Protein AF-A0A8T3WD59-F1 (afdb_monomer_lite)

Foldseek 3Di:
DPPQDDDQWDQDPVVRDTHGDPCNVVVVHPVLQVVQCVDPPRNVPVVLSVQVVVLVVVLVVVLVVVCVVVVPCVSVDPVVVVVLVVLLVVLQVVCCVVPVGSGSVRSNVVSVVVVVVVVVVPDD

pLDDT: mean 91.42, std 10.31, range [43.97, 98.69]

Structure (mmCIF, N/CA/C/O backbone):
data_AF-A0A8T3WD59-F1
#
_entry.id   AF-A0A8T3WD59-F1
#
loop_
_atom_site.group_PDB
_atom_site.id
_atom_site.type_symbol
_atom_site.label_atom_id
_atom_site.label_alt_id
_atom_site.label_comp_id
_atom_site.label_asym_id
_atom_site.label_entity_id
_atom_site.label_seq_id
_atom_site.pdbx_PDB_ins_code
_atom_site.Cartn_x
_atom_site.Cartn_y
_atom_site.Cartn_z
_atom_site.occupancy
_atom_site.B_iso_or_equiv
_atom_site.auth_seq_id
_atom_site.auth_comp_id
_atom_site.auth_asym_id
_atom_site.auth_atom_id
_atom_site.pdbx_PDB_model_num
ATOM 1 N N . ASP A 1 1 ? 12.690 -18.448 -25.707 1.00 43.97 1 ASP A N 1
ATOM 2 C CA . ASP A 1 1 ? 11.664 -18.368 -24.657 1.00 43.97 1 ASP A CA 1
ATOM 3 C C . ASP A 1 1 ? 11.144 -16.957 -24.532 1.00 43.97 1 ASP A C 1
ATOM 5 O O . ASP A 1 1 ? 11.924 -16.023 -24.372 1.00 43.97 1 ASP A O 1
ATOM 9 N N . GLU A 1 2 ? 9.835 -16.805 -24.699 1.00 50.25 2 GLU A N 1
ATOM 10 C CA . GLU A 1 2 ? 9.129 -15.545 -24.492 1.00 50.25 2 GLU A CA 1
ATOM 11 C C . GLU A 1 2 ? 9.084 -15.269 -22.984 1.00 50.25 2 GLU A C 1
ATOM 13 O O . GLU A 1 2 ? 8.312 -15.883 -22.254 1.00 50.25 2 GLU A O 1
ATOM 18 N N . LYS A 1 3 ? 9.919 -14.341 -22.502 1.00 53.88 3 LYS A N 1
ATOM 19 C CA . LYS A 1 3 ? 9.919 -13.844 -21.112 1.00 53.88 3 LYS A CA 1
ATOM 20 C C . LYS A 1 3 ? 8.687 -12.969 -20.790 1.00 53.88 3 LYS A C 1
ATOM 22 O O . LYS A 1 3 ? 8.786 -12.023 -20.020 1.00 53.88 3 LYS A O 1
ATOM 27 N N . GLY A 1 4 ? 7.538 -13.233 -21.416 1.00 59.38 4 GLY A N 1
ATOM 28 C CA . GLY A 1 4 ? 6.333 -12.410 -21.263 1.00 59.38 4 GLY A CA 1
ATOM 29 C C . GLY A 1 4 ? 5.693 -12.534 -19.879 1.00 59.38 4 GLY A C 1
ATOM 30 O O . GLY A 1 4 ? 5.078 -11.587 -19.398 1.00 59.38 4 GLY A O 1
ATOM 31 N N . PHE A 1 5 ? 5.880 -13.680 -19.219 1.00 68.50 5 PHE A N 1
ATOM 32 C CA . PHE A 1 5 ? 5.393 -13.935 -17.868 1.00 68.50 5 PHE A CA 1
ATOM 33 C C . PHE A 1 5 ? 6.547 -14.435 -17.001 1.00 68.50 5 PHE A C 1
ATOM 35 O O . PHE A 1 5 ? 7.119 -15.490 -17.266 1.00 68.50 5 PHE A O 1
ATOM 42 N N . VAL A 1 6 ? 6.885 -13.648 -15.983 1.00 82.69 6 VAL A N 1
ATOM 43 C CA . VAL A 1 6 ? 7.833 -14.009 -14.924 1.00 82.69 6 VAL A CA 1
ATOM 44 C C . VAL A 1 6 ? 7.062 -14.234 -13.630 1.00 82.69 6 VAL A C 1
ATOM 46 O O . VAL A 1 6 ? 6.053 -13.568 -13.375 1.00 82.69 6 VAL A O 1
ATOM 49 N N . ASP A 1 7 ? 7.535 -15.160 -12.803 1.00 88.88 7 ASP A N 1
ATOM 50 C CA . ASP A 1 7 ? 6.988 -15.337 -11.462 1.00 88.88 7 ASP A CA 1
ATOM 51 C C . ASP A 1 7 ? 7.379 -14.121 -10.622 1.00 88.88 7 ASP A C 1
ATOM 53 O O . ASP A 1 7 ? 8.561 -13.908 -10.375 1.00 88.88 7 ASP A O 1
ATOM 57 N N . LEU A 1 8 ? 6.413 -13.320 -10.170 1.00 91.62 8 LEU A N 1
ATOM 58 C CA . LEU A 1 8 ? 6.700 -12.151 -9.324 1.00 91.62 8 LEU A CA 1
ATOM 59 C C . LEU A 1 8 ? 6.907 -12.527 -7.856 1.00 91.62 8 LEU A C 1
ATOM 61 O O . LEU A 1 8 ? 7.665 -11.882 -7.139 1.00 91.62 8 LEU A O 1
ATOM 65 N N . MET A 1 9 ? 6.210 -13.567 -7.403 1.00 93.69 9 MET A N 1
ATOM 66 C CA . MET A 1 9 ? 6.336 -14.106 -6.056 1.00 93.69 9 MET A CA 1
ATOM 67 C C . MET A 1 9 ? 6.251 -15.625 -6.103 1.00 93.69 9 MET A C 1
ATOM 69 O O . MET A 1 9 ? 5.565 -16.186 -6.960 1.00 93.69 9 MET A O 1
ATOM 73 N N . LYS A 1 10 ? 6.923 -16.285 -5.163 1.00 94.25 10 LYS A N 1
ATOM 74 C CA . LYS A 1 10 ? 6.912 -17.741 -5.008 1.00 94.25 10 LYS A CA 1
ATOM 75 C C . LYS A 1 10 ? 6.566 -18.097 -3.574 1.00 94.25 10 LYS A C 1
ATOM 77 O O . LYS A 1 10 ? 7.011 -17.438 -2.642 1.00 94.25 10 LYS A O 1
ATOM 82 N N . TYR A 1 11 ? 5.754 -19.134 -3.403 1.00 95.81 11 TYR A N 1
ATOM 83 C CA . TYR A 1 11 ? 5.480 -19.671 -2.077 1.00 95.81 11 TYR A CA 1
ATOM 84 C C . TYR A 1 11 ? 6.675 -20.493 -1.595 1.00 95.81 11 TYR A C 1
ATOM 86 O O . TYR A 1 11 ? 7.148 -21.380 -2.309 1.00 95.81 11 TYR A O 1
ATOM 94 N N . ASN A 1 12 ? 7.135 -20.198 -0.386 1.00 96.00 12 ASN A N 1
ATOM 95 C CA . ASN A 1 12 ? 8.179 -20.930 0.305 1.00 96.00 12 ASN A CA 1
ATOM 96 C C . ASN A 1 12 ? 7.547 -21.776 1.421 1.00 96.00 12 ASN A C 1
ATOM 98 O O . ASN A 1 12 ? 6.971 -21.252 2.372 1.00 96.00 12 ASN A O 1
ATOM 102 N N . VAL A 1 13 ? 7.659 -23.100 1.280 1.00 96.31 13 VAL A N 1
ATOM 103 C CA . VAL A 1 13 ? 7.072 -24.089 2.200 1.00 96.31 13 VAL A CA 1
ATOM 104 C C . VAL A 1 13 ? 7.730 -24.092 3.579 1.00 96.31 13 VAL A C 1
ATOM 106 O O . VAL A 1 13 ? 7.084 -24.461 4.554 1.00 96.31 13 VAL A O 1
ATOM 109 N N . ASP A 1 14 ? 9.001 -23.696 3.665 1.00 96.44 14 ASP A N 1
ATOM 110 C CA . ASP A 1 14 ? 9.759 -23.715 4.916 1.00 96.44 14 ASP A CA 1
ATOM 111 C C . ASP A 1 14 ? 9.406 -22.506 5.785 1.00 96.44 14 ASP A C 1
ATOM 113 O O . ASP A 1 14 ? 9.376 -22.601 7.012 1.00 96.44 14 ASP A O 1
ATOM 117 N N . THR A 1 15 ? 9.135 -21.364 5.147 1.00 96.31 15 THR A N 1
ATOM 118 C CA . THR A 1 15 ? 8.787 -20.114 5.831 1.00 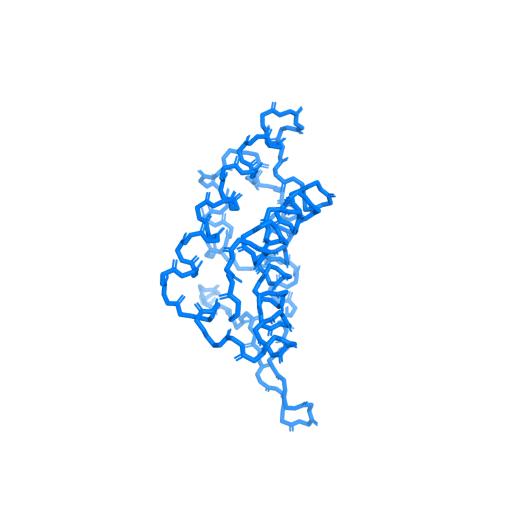96.31 15 THR A CA 1
ATOM 119 C C . THR A 1 15 ? 7.283 -19.879 5.935 1.00 96.31 15 THR A C 1
ATOM 121 O O . THR A 1 15 ? 6.869 -19.032 6.723 1.00 96.31 15 THR A O 1
ATOM 124 N N . ASP A 1 16 ? 6.476 -20.633 5.182 1.00 95.19 16 ASP A N 1
ATOM 125 C CA . ASP A 1 16 ? 5.034 -20.426 5.007 1.00 95.19 16 ASP A CA 1
ATOM 126 C C . ASP A 1 16 ? 4.704 -18.998 4.530 1.00 95.19 16 ASP A C 1
ATOM 128 O O . ASP A 1 16 ? 3.775 -18.341 5.001 1.00 95.19 16 ASP A O 1
ATOM 132 N N . MET A 1 17 ? 5.508 -18.482 3.593 1.00 94.88 17 MET A N 1
ATOM 133 C CA . MET A 1 17 ? 5.388 -17.115 3.080 1.00 94.88 17 MET A CA 1
ATOM 134 C C . MET A 1 17 ? 5.415 -17.057 1.552 1.00 94.88 17 MET A C 1
ATOM 136 O O . MET A 1 17 ? 6.026 -17.884 0.876 1.00 94.88 17 MET A O 1
ATOM 140 N N . LEU A 1 18 ? 4.763 -16.030 1.000 1.00 95.06 18 LEU A N 1
ATOM 141 C CA . LEU A 1 18 ? 5.010 -15.584 -0.370 1.00 95.06 18 LEU A CA 1
ATOM 142 C C . LEU A 1 18 ? 6.241 -14.677 -0.372 1.00 95.06 18 LEU A C 1
ATOM 144 O O . LEU A 1 18 ? 6.224 -13.605 0.231 1.00 95.06 18 LEU A O 1
ATOM 148 N N . GLU A 1 19 ? 7.292 -15.101 -1.062 1.00 94.25 19 GLU A N 1
ATOM 149 C CA . GLU A 1 19 ? 8.554 -14.375 -1.168 1.00 94.25 19 GLU A CA 1
ATOM 150 C C . GLU A 1 19 ? 8.665 -13.709 -2.549 1.00 94.25 19 GLU A C 1
ATOM 152 O O . GLU A 1 19 ? 8.314 -14.333 -3.560 1.00 94.25 19 GLU A O 1
ATOM 157 N N . PRO A 1 20 ? 9.113 -12.441 -2.625 1.00 92.81 20 PRO A N 1
ATOM 158 C CA . PRO A 1 20 ? 9.324 -11.765 -3.899 1.00 92.81 20 PRO A CA 1
ATOM 159 C C . PRO A 1 20 ? 10.448 -12.448 -4.681 1.00 92.81 20 PRO A C 1
ATOM 161 O O . PRO A 1 20 ? 11.463 -12.840 -4.109 1.00 92.81 20 PRO A O 1
ATO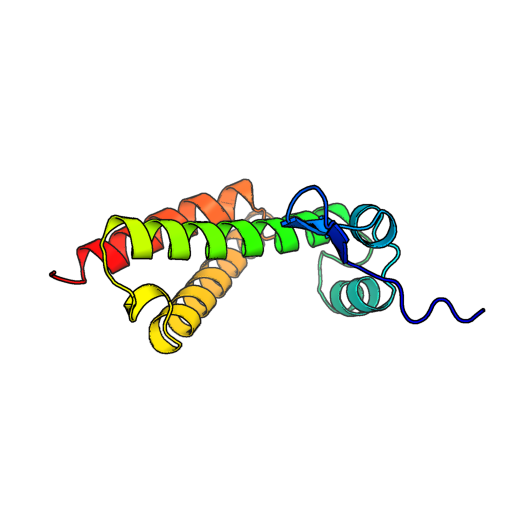M 164 N N . SER A 1 21 ? 10.276 -12.584 -5.993 1.00 92.31 21 SER A N 1
ATOM 165 C CA . SER A 1 21 ? 11.334 -13.092 -6.864 1.00 92.31 21 SER A CA 1
ATOM 166 C C . SER A 1 21 ? 12.387 -12.023 -7.159 1.00 92.31 21 SER A C 1
ATOM 168 O O . SER A 1 21 ? 12.117 -10.822 -7.074 1.00 92.31 21 SER A O 1
ATOM 170 N N . ASP A 1 22 ? 13.566 -12.462 -7.601 1.00 89.25 22 ASP A N 1
ATOM 171 C CA . ASP A 1 22 ? 14.591 -11.562 -8.137 1.00 89.25 22 ASP A CA 1
ATOM 172 C C . ASP A 1 22 ? 14.060 -10.756 -9.334 1.00 89.25 22 ASP A C 1
ATOM 174 O O . ASP A 1 22 ? 14.373 -9.574 -9.456 1.00 89.25 22 ASP A O 1
ATOM 178 N N . ASP A 1 23 ? 13.203 -11.353 -10.173 1.00 90.19 23 ASP A N 1
ATOM 179 C CA . ASP A 1 23 ? 12.576 -10.662 -11.307 1.00 90.19 23 ASP A CA 1
ATOM 180 C C . ASP A 1 23 ? 11.691 -9.493 -10.838 1.00 90.19 23 ASP A C 1
ATOM 182 O O . ASP A 1 23 ? 11.690 -8.420 -11.444 1.00 90.19 23 ASP A O 1
ATOM 186 N N . LEU A 1 24 ? 10.940 -9.669 -9.743 1.00 90.38 24 LEU A N 1
ATOM 187 C CA . LEU A 1 24 ? 10.153 -8.588 -9.155 1.00 90.38 24 LEU A CA 1
ATOM 188 C C . LEU A 1 24 ? 11.063 -7.528 -8.529 1.00 90.38 24 LEU A C 1
ATOM 190 O O . LEU A 1 24 ? 10.852 -6.349 -8.778 1.00 90.38 24 LEU A O 1
ATOM 194 N N . ILE A 1 25 ? 12.068 -7.918 -7.745 1.00 87.94 25 ILE A N 1
ATOM 195 C CA . ILE A 1 25 ? 12.948 -6.969 -7.041 1.00 87.94 25 ILE A CA 1
ATOM 196 C C . ILE A 1 25 ? 13.734 -6.102 -8.035 1.00 87.94 25 ILE A C 1
ATOM 198 O O . ILE A 1 25 ? 13.816 -4.884 -7.865 1.00 87.94 25 ILE A O 1
ATOM 202 N N . ASN A 1 26 ? 14.258 -6.713 -9.099 1.00 88.12 26 ASN A N 1
ATOM 203 C CA . ASN A 1 26 ? 15.073 -6.038 -10.111 1.00 88.12 26 ASN A CA 1
ATOM 204 C C . ASN A 1 26 ? 14.242 -5.312 -11.184 1.00 88.12 26 ASN A C 1
ATOM 206 O O . ASN A 1 26 ? 14.801 -4.602 -12.020 1.00 88.12 26 ASN A O 1
ATOM 210 N N . GLY A 1 27 ? 12.914 -5.458 -11.162 1.00 87.94 27 GLY A N 1
ATOM 211 C CA . GLY A 1 27 ? 12.022 -4.794 -12.108 1.00 87.94 27 GLY A CA 1
ATOM 212 C C . GLY A 1 27 ? 11.998 -5.424 -13.493 1.00 87.94 27 GLY A C 1
ATOM 213 O O . GLY A 1 27 ? 11.716 -4.742 -14.473 1.00 87.94 27 GLY A O 1
ATOM 214 N N . ASP A 1 28 ? 12.250 -6.722 -13.609 1.00 89.38 28 ASP A N 1
ATOM 215 C CA . ASP A 1 28 ? 12.247 -7.456 -14.878 1.00 89.38 28 ASP A CA 1
ATOM 216 C C . ASP A 1 28 ? 10.837 -7.803 -15.386 1.00 89.38 28 ASP A C 1
ATOM 218 O O . ASP A 1 28 ? 10.672 -8.343 -16.477 1.00 89.38 28 ASP A O 1
ATOM 222 N N . SER A 1 29 ? 9.795 -7.415 -14.646 1.00 89.56 29 SER A N 1
ATOM 223 C CA . SER A 1 29 ? 8.407 -7.530 -15.092 1.00 89.56 29 SER A CA 1
ATOM 224 C C . SER A 1 29 ? 8.057 -6.499 -16.169 1.00 89.56 29 SER A C 1
ATOM 226 O O . SER A 1 29 ? 7.811 -5.328 -15.869 1.00 89.56 29 SER A O 1
ATOM 228 N N . GLU A 1 30 ? 7.938 -6.958 -17.416 1.00 88.06 30 GLU A N 1
ATOM 229 C CA . GLU A 1 30 ? 7.457 -6.137 -18.538 1.00 88.06 30 GLU A CA 1
ATOM 230 C C . GLU A 1 30 ? 6.049 -5.578 -18.278 1.00 88.06 30 GLU A C 1
ATOM 232 O O . GLU A 1 30 ? 5.791 -4.412 -18.546 1.00 88.06 30 GLU A O 1
ATOM 237 N N . ILE A 1 31 ? 5.163 -6.344 -17.628 1.00 89.12 31 ILE A N 1
ATOM 238 C CA . ILE A 1 31 ? 3.808 -5.879 -17.282 1.00 89.12 31 ILE A CA 1
ATOM 239 C C . ILE A 1 31 ? 3.854 -4.681 -16.320 1.00 89.12 31 ILE A C 1
ATOM 241 O O . ILE A 1 31 ? 3.145 -3.693 -16.521 1.00 89.12 31 ILE A O 1
ATOM 245 N N . ILE A 1 32 ? 4.673 -4.743 -15.262 1.00 90.25 32 ILE A N 1
ATOM 246 C CA . ILE A 1 32 ? 4.778 -3.623 -14.313 1.00 90.25 32 ILE A CA 1
ATOM 247 C C . ILE A 1 32 ? 5.442 -2.420 -14.993 1.00 90.25 32 ILE A C 1
ATOM 249 O O . ILE A 1 32 ? 4.986 -1.290 -14.804 1.00 90.25 32 ILE A O 1
ATOM 253 N N . LYS A 1 33 ? 6.473 -2.651 -15.813 1.00 89.81 33 LYS A N 1
ATOM 254 C CA . LYS A 1 33 ? 7.125 -1.605 -16.615 1.00 89.81 33 LYS A CA 1
ATOM 255 C C . LYS A 1 33 ? 6.148 -0.921 -17.569 1.00 89.81 33 LYS A C 1
ATOM 257 O O . LYS A 1 33 ? 6.141 0.305 -17.623 1.00 89.81 33 LYS A O 1
ATOM 262 N N . ASP A 1 34 ? 5.290 -1.672 -18.251 1.00 90.19 34 ASP A N 1
ATOM 263 C CA . ASP A 1 34 ? 4.276 -1.136 -19.162 1.00 90.19 34 ASP A CA 1
ATOM 264 C C . ASP A 1 34 ? 3.264 -0.258 -18.418 1.00 90.19 34 ASP A C 1
ATOM 266 O O . ASP A 1 34 ? 2.938 0.848 -18.858 1.00 90.19 34 ASP A O 1
ATOM 270 N N . ILE A 1 35 ? 2.801 -0.694 -17.242 1.00 89.31 35 ILE A N 1
ATOM 271 C CA . ILE A 1 35 ? 1.921 0.118 -16.390 1.00 89.31 35 ILE A CA 1
ATOM 272 C C . ILE A 1 35 ? 2.643 1.400 -15.955 1.00 89.31 35 ILE A C 1
ATOM 274 O O . ILE A 1 35 ? 2.091 2.495 -16.085 1.00 89.31 35 ILE A O 1
ATOM 278 N N . ALA A 1 36 ? 3.883 1.285 -15.475 1.00 89.69 36 ALA A N 1
ATOM 279 C CA . ALA A 1 36 ? 4.685 2.420 -15.026 1.00 89.69 36 ALA A CA 1
ATOM 280 C C . ALA A 1 36 ? 4.998 3.410 -16.159 1.00 89.69 36 ALA A C 1
ATOM 282 O O . ALA A 1 36 ? 4.975 4.622 -15.940 1.00 89.69 36 ALA A O 1
ATOM 283 N N . GLY A 1 37 ? 5.230 2.916 -17.377 1.00 89.75 37 GLY A N 1
ATOM 284 C CA . GLY A 1 37 ? 5.494 3.719 -18.571 1.00 89.75 37 GLY A CA 1
ATOM 285 C C . GLY A 1 37 ? 4.334 4.641 -18.949 1.00 89.75 37 GLY A C 1
ATOM 286 O O . GLY A 1 37 ? 4.555 5.726 -19.485 1.00 89.75 37 GLY A O 1
ATOM 287 N N . ASN A 1 38 ? 3.105 4.264 -18.591 1.00 87.69 38 ASN A N 1
ATOM 288 C CA . ASN A 1 38 ? 1.910 5.085 -18.791 1.00 87.69 38 ASN A CA 1
ATOM 289 C C . ASN A 1 38 ? 1.711 6.158 -17.703 1.00 87.69 38 ASN A C 1
ATOM 291 O O . ASN A 1 38 ? 0.786 6.969 -17.793 1.00 87.69 38 ASN A O 1
ATOM 295 N N . ILE A 1 39 ? 2.563 6.194 -16.673 1.00 83.38 39 ILE A N 1
ATOM 296 C CA . ILE A 1 39 ? 2.416 7.085 -15.521 1.00 83.38 39 ILE A CA 1
ATOM 297 C C . ILE A 1 39 ? 3.530 8.133 -15.530 1.00 83.38 39 ILE A C 1
ATOM 299 O O . ILE A 1 39 ? 4.724 7.848 -15.411 1.00 83.38 39 ILE A O 1
ATOM 303 N N . LYS A 1 40 ? 3.125 9.402 -15.654 1.00 79.81 40 LYS A N 1
ATOM 304 C CA . LYS A 1 40 ? 4.045 10.544 -15.669 1.00 79.81 40 LYS A CA 1
ATOM 305 C C . LYS A 1 40 ? 4.871 10.581 -14.375 1.00 79.81 40 LYS A C 1
ATOM 307 O O . LYS A 1 40 ? 4.306 10.727 -13.296 1.00 79.81 40 LYS A O 1
ATOM 312 N N . GLY A 1 41 ? 6.195 10.506 -14.514 1.00 78.56 41 GLY A N 1
ATOM 313 C CA . GLY A 1 41 ? 7.156 10.503 -13.403 1.00 78.56 41 GLY A CA 1
ATOM 314 C C . GLY A 1 41 ? 7.687 9.117 -13.018 1.00 78.56 41 GLY A C 1
ATOM 315 O O . GLY A 1 41 ? 8.686 9.044 -12.311 1.00 78.56 41 GLY A O 1
ATOM 316 N N . TRP A 1 42 ? 7.073 8.032 -13.503 1.00 86.56 42 TRP A N 1
ATOM 317 C CA . TRP A 1 42 ? 7.499 6.654 -13.210 1.00 86.56 42 TRP A CA 1
ATOM 318 C C . TRP A 1 42 ? 8.173 5.952 -14.390 1.00 86.56 42 TRP A C 1
ATOM 320 O O . TRP A 1 42 ? 8.933 5.008 -14.185 1.00 86.56 42 TRP A O 1
ATOM 330 N N . ALA A 1 43 ? 7.959 6.433 -15.617 1.00 87.25 43 ALA A N 1
ATOM 331 C CA . ALA A 1 43 ? 8.657 5.927 -16.793 1.00 87.25 43 ALA A CA 1
ATOM 332 C C . ALA A 1 43 ? 10.186 6.002 -16.604 1.00 87.25 43 ALA A C 1
ATOM 334 O O . ALA A 1 43 ? 10.750 7.086 -16.455 1.00 87.25 43 ALA A O 1
ATOM 335 N N . GLY A 1 44 ? 10.846 4.840 -16.597 1.00 85.88 44 GLY A N 1
ATOM 336 C CA . GLY A 1 44 ? 12.294 4.722 -16.392 1.00 85.88 44 GLY A CA 1
ATOM 337 C C . GLY A 1 44 ? 12.773 4.878 -14.942 1.00 85.88 44 GLY A C 1
ATOM 338 O O . GLY A 1 44 ? 13.979 4.902 -14.722 1.00 85.88 44 GLY A O 1
ATOM 339 N N . ASN A 1 45 ? 11.869 4.970 -13.960 1.00 91.38 45 ASN A N 1
ATOM 340 C CA . ASN A 1 45 ? 12.203 5.090 -12.539 1.00 91.38 45 ASN A CA 1
ATOM 341 C C . ASN A 1 45 ? 11.631 3.902 -11.748 1.00 91.38 45 ASN A C 1
ATOM 343 O O . ASN A 1 45 ? 10.558 3.999 -11.151 1.00 91.38 45 ASN A O 1
ATOM 347 N N . TRP A 1 46 ? 12.348 2.773 -11.772 1.00 92.19 46 TRP A N 1
ATOM 348 C CA . TRP A 1 46 ? 11.929 1.552 -11.075 1.00 92.19 46 TRP A CA 1
ATOM 349 C C . TRP A 1 46 ? 11.833 1.747 -9.560 1.00 92.19 46 TRP A C 1
ATOM 351 O O . TRP A 1 46 ? 10.861 1.302 -8.957 1.00 92.19 46 TRP A O 1
ATOM 361 N N . ASP A 1 47 ? 12.767 2.486 -8.960 1.00 91.19 47 ASP A N 1
ATOM 362 C CA . ASP A 1 47 ? 12.767 2.744 -7.518 1.00 91.19 47 ASP A CA 1
ATOM 363 C C . ASP A 1 47 ? 11.470 3.425 -7.063 1.00 91.19 47 ASP A C 1
ATOM 365 O O . ASP A 1 47 ? 10.884 3.029 -6.059 1.00 91.19 47 ASP A O 1
ATOM 369 N N . ALA A 1 48 ? 10.961 4.397 -7.828 1.00 92.25 48 ALA A N 1
ATOM 370 C CA . ALA A 1 48 ? 9.689 5.054 -7.519 1.00 92.25 48 ALA A CA 1
ATOM 371 C C . ALA A 1 48 ? 8.475 4.117 -7.658 1.00 92.25 48 ALA A C 1
ATOM 373 O O . ALA A 1 48 ? 7.501 4.248 -6.912 1.00 92.25 48 ALA A O 1
ATOM 374 N N . VAL A 1 49 ? 8.517 3.176 -8.605 1.00 93.50 49 VAL A N 1
ATOM 375 C CA . VAL A 1 49 ? 7.468 2.160 -8.783 1.00 93.50 49 VAL A CA 1
ATOM 376 C C . VAL A 1 49 ? 7.489 1.175 -7.618 1.00 93.50 49 VAL A C 1
ATOM 378 O O . VAL A 1 49 ? 6.450 0.923 -7.005 1.00 93.50 49 VAL A O 1
ATOM 381 N N . TRP A 1 50 ? 8.673 0.662 -7.283 1.00 92.94 50 TRP A N 1
ATOM 382 C CA . TRP A 1 50 ? 8.882 -0.259 -6.173 1.00 92.94 50 TRP A CA 1
ATOM 383 C C . TRP A 1 50 ? 8.475 0.363 -4.836 1.00 92.94 50 TRP A C 1
ATOM 385 O O . TRP A 1 50 ? 7.723 -0.248 -4.075 1.00 92.94 50 TRP A O 1
ATOM 395 N N . ASP A 1 51 ? 8.872 1.615 -4.592 1.00 93.88 51 ASP A N 1
ATOM 396 C CA . ASP A 1 51 ? 8.469 2.386 -3.415 1.00 93.88 51 ASP A CA 1
ATOM 397 C C . ASP A 1 51 ? 6.934 2.450 -3.290 1.00 93.88 51 ASP A C 1
ATOM 399 O O . ASP A 1 51 ? 6.381 2.165 -2.226 1.00 93.88 51 ASP A O 1
ATOM 403 N N . ASN A 1 52 ? 6.214 2.691 -4.395 1.00 94.19 52 ASN A N 1
ATOM 404 C CA . ASN A 1 52 ? 4.748 2.713 -4.386 1.00 94.19 52 ASN A CA 1
ATOM 405 C C . ASN A 1 52 ? 4.108 1.334 -4.135 1.00 94.19 52 ASN A C 1
ATOM 407 O O . ASN A 1 52 ? 3.081 1.250 -3.454 1.00 94.19 52 ASN A O 1
ATOM 411 N N . ILE A 1 53 ? 4.689 0.253 -4.669 1.00 94.12 53 ILE A N 1
ATOM 412 C CA . ILE A 1 53 ? 4.230 -1.122 -4.409 1.00 94.12 53 ILE A CA 1
ATOM 413 C C . ILE A 1 53 ? 4.355 -1.430 -2.912 1.00 94.12 53 ILE A C 1
ATOM 415 O O . ILE A 1 53 ? 3.380 -1.840 -2.275 1.00 94.12 53 ILE A O 1
ATOM 419 N N . VAL A 1 54 ? 5.525 -1.157 -2.330 1.00 94.81 54 VAL A N 1
ATOM 420 C CA . VAL A 1 54 ? 5.798 -1.380 -0.904 1.00 94.81 54 VAL A CA 1
ATOM 421 C C . VAL A 1 54 ? 4.896 -0.514 -0.022 1.00 94.81 54 VAL A C 1
ATOM 423 O O . VAL A 1 54 ? 4.363 -0.998 0.977 1.00 94.81 54 VAL A O 1
ATOM 426 N N . LEU A 1 55 ? 4.660 0.747 -0.391 1.00 97.38 55 LEU A N 1
ATOM 427 C CA . LEU A 1 55 ? 3.728 1.639 0.303 1.00 97.38 55 LEU A CA 1
ATOM 428 C C . LEU A 1 55 ? 2.320 1.064 0.405 1.00 97.38 55 LEU A C 1
ATOM 430 O O . LEU A 1 55 ? 1.718 1.088 1.478 1.00 97.38 55 LEU A O 1
ATOM 434 N N . ARG A 1 56 ? 1.791 0.527 -0.697 1.00 97.19 56 ARG A N 1
ATOM 435 C CA . ARG A 1 56 ? 0.461 -0.097 -0.711 1.00 97.19 56 ARG A CA 1
ATOM 436 C C . ARG A 1 56 ? 0.421 -1.342 0.174 1.00 97.19 56 ARG A C 1
ATOM 438 O O . ARG A 1 56 ? -0.576 -1.550 0.864 1.00 97.19 56 ARG A O 1
ATOM 445 N N . GLY A 1 57 ? 1.510 -2.112 0.205 1.00 96.75 57 GLY A N 1
ATOM 446 C CA . GLY A 1 57 ? 1.700 -3.208 1.158 1.00 96.75 57 GLY A CA 1
ATOM 447 C C . GLY A 1 57 ? 1.599 -2.731 2.610 1.00 96.75 57 GLY A C 1
ATOM 448 O O . GLY A 1 57 ? 0.753 -3.222 3.354 1.00 96.75 57 GLY A O 1
ATOM 449 N N . LYS A 1 58 ? 2.370 -1.701 2.985 1.00 97.88 58 LYS A N 1
ATOM 450 C CA . LYS A 1 58 ? 2.357 -1.102 4.336 1.00 97.88 58 LYS A CA 1
ATOM 451 C C . LYS A 1 58 ? 0.983 -0.566 4.736 1.00 97.88 58 LYS A C 1
ATOM 453 O O . LYS A 1 58 ? 0.556 -0.741 5.871 1.00 97.88 58 LYS A O 1
ATOM 458 N N . ILE A 1 59 ? 0.271 0.071 3.806 1.00 98.38 59 ILE A N 1
ATOM 459 C CA . ILE A 1 59 ? -1.102 0.548 4.022 1.00 98.38 59 ILE A CA 1
ATOM 460 C C . ILE A 1 59 ? -2.025 -0.618 4.389 1.00 98.38 59 ILE A C 1
ATOM 462 O O . ILE A 1 59 ? -2.753 -0.542 5.375 1.00 98.38 59 ILE A O 1
ATOM 466 N N . LYS A 1 60 ? -1.991 -1.712 3.619 1.00 98.00 60 LYS A N 1
ATOM 467 C CA . LYS A 1 60 ? -2.817 -2.897 3.888 1.00 98.00 60 LYS A CA 1
ATOM 468 C C . LYS A 1 60 ? -2.443 -3.570 5.204 1.00 98.00 60 LYS A C 1
ATOM 470 O O . LYS A 1 60 ? -3.337 -3.915 5.972 1.00 98.00 60 LYS A O 1
ATOM 475 N N . GLU A 1 61 ? -1.151 -3.693 5.482 1.00 98.06 61 GLU A N 1
ATOM 476 C CA . GLU A 1 61 ? -0.640 -4.218 6.746 1.00 98.06 61 GLU A CA 1
ATOM 477 C C . GLU A 1 61 ? -1.165 -3.410 7.944 1.00 98.06 61 GLU A C 1
ATOM 479 O O . GLU A 1 61 ? -1.650 -3.987 8.915 1.00 98.06 61 GLU A O 1
ATOM 484 N N . GLU A 1 62 ? -1.135 -2.078 7.866 1.00 98.19 62 GLU A N 1
ATOM 485 C CA . GLU A 1 62 ? -1.601 -1.206 8.947 1.00 98.19 62 GLU A CA 1
ATOM 486 C C . GLU A 1 62 ? -3.117 -1.317 9.178 1.00 98.19 62 GLU A C 1
ATOM 488 O O . GLU A 1 62 ? -3.564 -1.335 10.324 1.00 98.19 62 GLU A O 1
ATOM 493 N N . ILE A 1 63 ? -3.917 -1.460 8.113 1.00 98.00 63 ILE A N 1
ATOM 494 C CA . ILE A 1 63 ? -5.364 -1.709 8.238 1.00 98.00 63 ILE A CA 1
ATOM 495 C C . ILE A 1 63 ? -5.614 -3.018 8.995 1.00 98.00 63 ILE A C 1
ATOM 497 O O . ILE A 1 63 ? -6.405 -3.030 9.937 1.00 98.00 63 ILE A O 1
ATOM 501 N N . VAL A 1 64 ? -4.916 -4.098 8.628 1.00 98.06 64 VAL A N 1
ATOM 502 C CA . VAL A 1 64 ? -5.043 -5.405 9.296 1.00 98.06 64 VAL A CA 1
ATOM 503 C C . VAL A 1 64 ? -4.611 -5.321 10.758 1.00 98.06 64 VAL A C 1
ATOM 505 O O . VAL A 1 64 ? -5.323 -5.802 11.639 1.00 98.06 64 VAL A O 1
ATOM 508 N N . LYS A 1 65 ? -3.485 -4.657 11.047 1.00 98.25 65 LYS A N 1
ATOM 509 C CA . LYS A 1 65 ? -3.027 -4.427 12.425 1.00 98.25 65 LYS A CA 1
ATOM 510 C C . LYS A 1 65 ? -4.082 -3.703 13.254 1.00 98.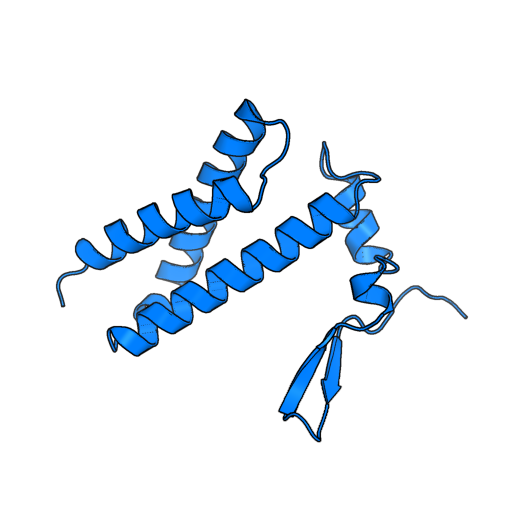25 65 LYS A C 1
ATOM 512 O O . LYS A 1 65 ? -4.333 -4.098 14.392 1.00 98.25 65 LYS A O 1
ATOM 517 N N . MET A 1 66 ? -4.700 -2.662 12.700 1.00 96.81 66 MET A N 1
ATOM 518 C CA . MET A 1 66 ? -5.721 -1.893 13.405 1.00 96.81 66 MET A CA 1
ATOM 519 C C . MET A 1 66 ? -7.024 -2.674 13.591 1.00 96.81 66 MET A C 1
ATOM 521 O O . MET A 1 66 ? -7.567 -2.635 14.692 1.00 96.81 66 MET A O 1
ATOM 525 N N . ALA A 1 67 ? -7.478 -3.427 12.586 1.00 96.88 67 ALA A N 1
ATOM 526 C CA . ALA A 1 67 ? -8.635 -4.321 12.697 1.00 96.88 67 ALA A CA 1
ATOM 527 C C . ALA A 1 67 ? -8.456 -5.317 13.848 1.00 96.88 67 ALA A C 1
ATOM 529 O O . ALA A 1 67 ? -9.256 -5.337 14.783 1.00 96.88 67 ALA A O 1
ATOM 530 N N . THR A 1 68 ? -7.333 -6.042 13.859 1.00 97.19 68 THR A N 1
ATOM 531 C CA . THR A 1 68 ? -7.003 -7.016 14.908 1.00 97.19 68 THR A CA 1
ATOM 532 C C . THR A 1 68 ? -6.883 -6.363 16.283 1.00 97.19 68 THR A C 1
ATOM 534 O O . THR A 1 68 ? -7.391 -6.885 17.271 1.00 97.19 68 THR A O 1
ATOM 537 N N . LYS A 1 69 ? -6.220 -5.203 16.369 1.00 96.31 69 LYS A N 1
ATOM 538 C CA . LYS A 1 69 ? -6.017 -4.486 17.636 1.00 96.31 69 LYS A CA 1
ATOM 539 C C . LYS A 1 69 ? -7.327 -4.004 18.260 1.00 96.31 69 LYS A C 1
ATOM 541 O O . LYS A 1 69 ? -7.416 -3.929 19.483 1.00 96.31 69 LYS A O 1
ATOM 546 N N . LEU A 1 70 ? -8.298 -3.622 17.436 1.00 95.00 70 LEU A N 1
ATOM 547 C CA . LEU A 1 70 ? -9.585 -3.085 17.881 1.00 95.00 70 LEU A CA 1
ATOM 548 C C . LEU A 1 70 ? -10.675 -4.155 17.977 1.00 95.00 70 LEU A C 1
ATOM 550 O O . LEU A 1 70 ? -11.699 -3.900 18.604 1.00 95.00 70 LEU A O 1
ATOM 554 N N . GLY A 1 71 ? -10.464 -5.324 17.366 1.00 95.69 71 GLY A N 1
ATOM 555 C CA . GLY A 1 71 ? -11.520 -6.312 17.156 1.00 95.69 71 GLY A CA 1
ATOM 556 C C . GLY A 1 71 ? -12.610 -5.812 16.202 1.00 95.69 71 GLY A C 1
ATOM 557 O O . GLY A 1 71 ? -13.771 -6.162 16.387 1.00 95.69 71 GLY A O 1
ATOM 558 N N . ASP A 1 72 ? -12.255 -4.959 15.232 1.00 94.50 72 ASP A N 1
ATOM 559 C CA . ASP A 1 72 ? -13.188 -4.361 14.266 1.00 94.50 72 ASP A CA 1
ATOM 560 C C . ASP A 1 72 ? -12.899 -4.857 12.841 1.00 94.50 72 ASP A C 1
ATOM 562 O O . ASP A 1 72 ? -12.142 -4.242 12.082 1.00 94.50 72 ASP A O 1
ATOM 566 N N . ASP A 1 73 ? -13.544 -5.962 12.466 1.00 96.12 73 ASP A N 1
ATOM 567 C CA . ASP A 1 73 ? -13.427 -6.558 11.131 1.00 96.12 73 ASP A CA 1
ATOM 568 C C . ASP A 1 73 ? -14.016 -5.662 10.030 1.00 96.12 73 ASP A C 1
ATOM 570 O O . ASP A 1 73 ? -13.652 -5.801 8.862 1.00 96.12 73 ASP A O 1
ATOM 574 N N . SER A 1 74 ? -14.845 -4.663 10.369 1.00 95.94 74 SER A N 1
ATOM 575 C CA . SER A 1 74 ? -15.399 -3.731 9.376 1.00 95.94 74 SER A CA 1
ATOM 576 C C . SER A 1 74 ? -14.327 -2.863 8.699 1.00 95.94 74 SER A C 1
ATOM 578 O O . SER A 1 74 ? -14.588 -2.248 7.663 1.00 95.94 74 SER A O 1
ATOM 580 N N . LEU A 1 75 ? -13.111 -2.805 9.260 1.00 96.62 75 LEU A N 1
ATOM 581 C CA . LEU A 1 75 ? -11.941 -2.195 8.621 1.00 96.62 75 LEU A CA 1
ATOM 582 C C . LEU A 1 75 ? -11.392 -3.040 7.459 1.00 96.62 75 LEU A C 1
ATOM 584 O O . LEU A 1 75 ? -10.719 -2.507 6.578 1.00 96.62 75 LEU A O 1
ATOM 588 N N . LEU A 1 76 ? -11.670 -4.341 7.428 1.00 97.25 76 LEU A N 1
ATOM 589 C CA . LEU A 1 76 ? -11.243 -5.247 6.357 1.00 97.25 76 LEU A CA 1
ATOM 590 C C . LEU A 1 76 ? -12.247 -5.286 5.201 1.00 97.25 76 LEU A C 1
ATOM 592 O O . LEU A 1 76 ? -11.894 -5.644 4.076 1.00 97.25 76 LEU A O 1
ATOM 596 N N . GLU A 1 77 ? -13.478 -4.858 5.466 1.00 97.38 77 GLU A N 1
ATOM 597 C CA . GLU A 1 77 ? -14.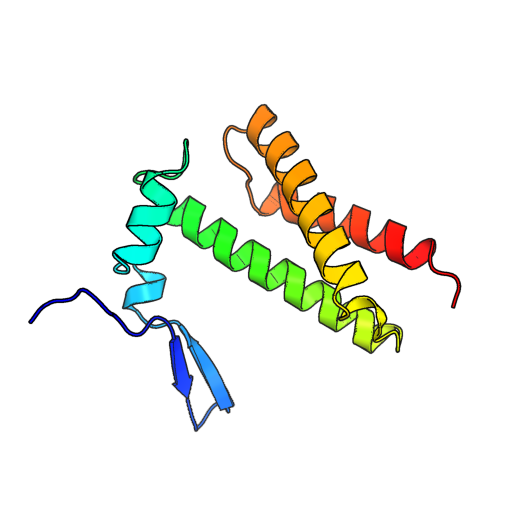576 -4.909 4.514 1.00 97.38 77 GLU A CA 1
ATOM 598 C C . GLU A 1 77 ? -14.429 -3.925 3.347 1.00 97.38 77 GLU A C 1
ATOM 600 O O . GLU A 1 77 ? -13.682 -2.934 3.378 1.00 97.38 77 GLU A O 1
ATOM 605 N N . ALA A 1 78 ? -15.184 -4.205 2.281 1.00 97.19 78 ALA A N 1
ATOM 606 C CA . ALA A 1 78 ? -15.120 -3.469 1.021 1.00 97.19 78 ALA A CA 1
ATOM 607 C C . ALA A 1 78 ? -15.337 -1.957 1.198 1.00 97.19 78 ALA A C 1
ATOM 609 O O . ALA A 1 78 ? -14.621 -1.162 0.588 1.00 97.19 78 ALA A O 1
ATOM 610 N N . GLU A 1 79 ? -16.277 -1.552 2.057 1.00 96.25 79 GLU A N 1
ATOM 611 C CA . GLU A 1 79 ? -16.581 -0.139 2.307 1.00 96.25 79 GLU A CA 1
ATOM 612 C C . GLU A 1 79 ? -15.354 0.621 2.827 1.00 96.25 79 GLU A C 1
ATOM 614 O O . GLU A 1 79 ? -14.971 1.654 2.267 1.00 96.25 79 GLU A O 1
ATOM 619 N N . PHE A 1 80 ? -14.682 0.086 3.852 1.00 96.88 80 PHE A N 1
ATOM 620 C CA . PHE A 1 80 ? -13.496 0.728 4.404 1.00 96.88 80 PHE A CA 1
ATOM 621 C C . PHE A 1 80 ? -12.308 0.649 3.446 1.00 96.88 80 PHE A C 1
ATOM 623 O O . PHE A 1 80 ? -11.568 1.623 3.294 1.00 96.88 80 PHE A O 1
ATOM 630 N N . THR A 1 81 ? -12.146 -0.472 2.741 1.00 95.31 81 THR A N 1
ATOM 631 C CA . THR A 1 81 ? -11.088 -0.623 1.737 1.00 95.31 81 THR A CA 1
ATOM 632 C C . THR A 1 81 ? -11.208 0.420 0.621 1.00 95.31 81 THR A C 1
ATOM 634 O O . THR A 1 81 ? -10.203 1.036 0.256 1.00 95.31 81 THR A O 1
ATOM 637 N N . VAL A 1 82 ? -12.416 0.668 0.104 1.00 97.69 82 VAL A N 1
ATOM 638 C CA . VAL A 1 82 ? -12.663 1.701 -0.917 1.00 97.69 82 VAL A CA 1
ATOM 639 C C . VAL A 1 82 ? -12.395 3.095 -0.353 1.00 97.69 82 VAL A C 1
ATOM 641 O O . VAL A 1 82 ? -11.715 3.900 -0.992 1.00 97.69 82 VAL A O 1
ATOM 644 N N . LEU A 1 83 ? -12.880 3.377 0.860 1.00 97.56 83 LEU A N 1
ATOM 645 C CA . LEU A 1 83 ? -12.658 4.654 1.536 1.00 97.56 83 LEU A CA 1
ATOM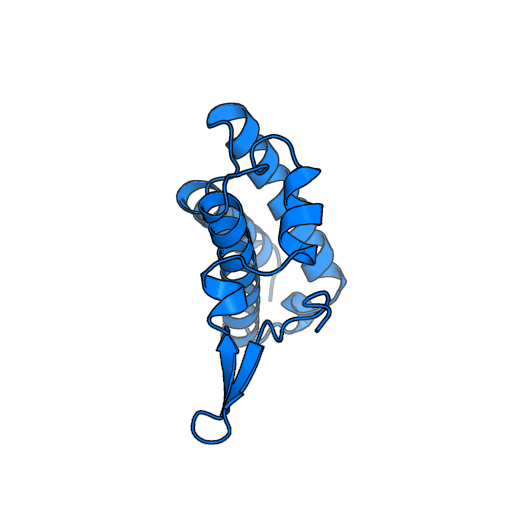 646 C C . LEU A 1 83 ? -11.160 4.944 1.730 1.00 97.56 83 LEU A C 1
ATOM 648 O O . LEU A 1 83 ? -10.687 6.027 1.381 1.00 97.56 83 LEU A O 1
ATOM 652 N N . SER A 1 84 ? -10.411 3.962 2.230 1.00 98.06 84 SER A N 1
ATOM 653 C CA . SER A 1 84 ? -8.964 4.041 2.429 1.00 98.06 84 SER A CA 1
ATOM 654 C C . SER A 1 84 ? -8.208 4.256 1.121 1.00 98.06 84 SER A C 1
ATOM 656 O O . SER A 1 84 ? -7.336 5.124 1.051 1.00 98.06 84 SER A O 1
ATOM 658 N N . ASN A 1 85 ? -8.586 3.542 0.057 1.00 98.06 85 ASN A N 1
ATOM 659 C CA . ASN A 1 85 ? -7.972 3.717 -1.256 1.00 98.06 85 ASN A CA 1
ATOM 660 C C . ASN A 1 85 ? -8.206 5.133 -1.814 1.00 98.06 85 ASN A C 1
ATOM 662 O O . ASN A 1 85 ? -7.287 5.759 -2.339 1.00 98.06 85 ASN A O 1
ATOM 666 N N . ASN A 1 86 ? -9.414 5.680 -1.648 1.00 98.31 86 ASN A N 1
ATOM 667 C CA . ASN A 1 86 ? -9.724 7.050 -2.059 1.00 98.31 86 ASN A CA 1
ATOM 668 C C . ASN A 1 86 ? -8.900 8.090 -1.285 1.00 98.31 86 ASN A C 1
ATOM 670 O O . ASN A 1 86 ? -8.438 9.068 -1.874 1.00 98.31 86 ASN A O 1
ATOM 674 N N . ALA A 1 87 ? -8.709 7.893 0.022 1.00 98.25 87 ALA A N 1
ATOM 675 C CA . ALA A 1 87 ? -7.860 8.763 0.832 1.00 98.25 87 ALA A CA 1
ATOM 676 C C . ALA A 1 87 ? -6.392 8.688 0.391 1.00 98.25 87 ALA A C 1
ATOM 678 O O . ALA A 1 87 ? -5.768 9.725 0.172 1.00 98.25 87 ALA A O 1
ATOM 679 N N . PHE A 1 88 ? -5.872 7.478 0.174 1.00 98.38 88 PHE A N 1
ATOM 680 C CA . PHE A 1 88 ? -4.526 7.254 -0.351 1.00 98.38 88 PHE A CA 1
ATOM 681 C C . PHE A 1 88 ? -4.283 7.993 -1.675 1.00 98.38 88 PHE A C 1
ATOM 683 O O . PHE A 1 88 ? -3.265 8.672 -1.808 1.00 98.38 88 PHE A O 1
ATOM 690 N N . HIS A 1 89 ? -5.212 7.916 -2.634 1.00 97.25 89 HIS A N 1
ATOM 691 C CA . HIS A 1 89 ? -5.072 8.620 -3.912 1.00 97.25 89 HIS A CA 1
ATOM 692 C C . HIS A 1 89 ? -5.050 10.142 -3.742 1.00 97.25 89 HIS A C 1
ATOM 694 O O . HIS A 1 89 ? -4.179 10.796 -4.309 1.00 97.25 89 HIS A O 1
ATOM 700 N N . LYS A 1 90 ? -5.942 10.704 -2.914 1.00 98.12 90 LYS A N 1
ATOM 701 C CA . LYS A 1 90 ? -5.969 12.151 -2.631 1.00 98.12 90 LYS A CA 1
ATOM 702 C C . LYS A 1 90 ? -4.665 12.644 -2.001 1.00 98.12 90 LYS A C 1
ATOM 704 O O . LYS A 1 90 ? -4.137 13.671 -2.418 1.00 98.12 90 LYS A O 1
ATOM 709 N N . ILE A 1 91 ? -4.144 11.908 -1.021 1.00 98.31 91 ILE A N 1
ATOM 710 C CA . ILE A 1 91 ? -2.886 12.238 -0.335 1.00 98.31 91 ILE A CA 1
ATOM 711 C C . ILE A 1 91 ? -1.707 12.106 -1.304 1.00 98.31 91 ILE A C 1
ATOM 713 O O . ILE A 1 91 ? -0.890 13.016 -1.414 1.00 98.31 91 ILE A O 1
ATOM 717 N N . SER A 1 92 ? -1.659 11.019 -2.078 1.00 95.94 92 SER A N 1
ATOM 718 C CA . SER A 1 92 ? -0.627 10.805 -3.100 1.00 95.94 92 SER A CA 1
ATOM 719 C C . SER A 1 92 ? -0.608 11.921 -4.140 1.00 95.94 92 SER A C 1
ATOM 721 O O . SER A 1 92 ? 0.466 12.363 -4.539 1.00 95.94 92 SER A O 1
ATOM 723 N N . ASP A 1 93 ? -1.777 12.401 -4.568 1.00 95.56 93 ASP A N 1
ATOM 724 C CA . ASP A 1 93 ? -1.877 13.523 -5.499 1.00 95.56 93 ASP A CA 1
ATOM 725 C C . ASP A 1 93 ? -1.360 14.830 -4.894 1.00 95.56 93 ASP A C 1
ATOM 727 O O . ASP A 1 93 ? -0.629 15.546 -5.576 1.00 95.56 93 ASP A O 1
ATOM 731 N N . SER A 1 94 ? -1.677 15.112 -3.626 1.00 96.75 94 SER A N 1
ATOM 732 C CA . SER A 1 94 ? -1.158 16.284 -2.907 1.00 96.75 94 SER A CA 1
ATOM 733 C C . SER A 1 94 ? 0.370 16.253 -2.819 1.00 96.75 94 SER A C 1
ATOM 735 O O . SER A 1 94 ? 1.043 17.187 -3.251 1.00 96.75 94 SER A O 1
ATOM 737 N N . VAL A 1 95 ? 0.932 15.132 -2.357 1.00 95.94 95 VAL A N 1
ATOM 738 C CA . VAL A 1 95 ? 2.387 14.934 -2.246 1.00 95.94 95 VAL A CA 1
ATOM 739 C C . VAL A 1 95 ? 3.052 15.025 -3.622 1.00 95.94 95 VAL A C 1
ATOM 741 O O . VAL A 1 95 ? 4.078 15.679 -3.779 1.00 95.94 95 VAL A O 1
ATOM 744 N N . ARG A 1 96 ? 2.453 14.430 -4.659 1.00 93.06 96 ARG A N 1
ATOM 745 C CA . ARG A 1 96 ? 2.966 14.515 -6.033 1.00 93.06 96 ARG A CA 1
ATOM 746 C C . ARG A 1 96 ? 2.979 15.949 -6.563 1.00 93.06 96 ARG A C 1
ATOM 748 O O . ARG A 1 96 ? 3.896 16.298 -7.298 1.00 93.06 96 ARG A O 1
ATOM 755 N N . GLN A 1 97 ? 1.980 16.769 -6.240 1.00 93.94 97 GLN A N 1
ATOM 756 C CA . GLN A 1 97 ? 1.949 18.174 -6.661 1.00 93.94 97 GLN A CA 1
ATOM 757 C C . GLN A 1 97 ? 3.074 18.995 -6.019 1.00 93.94 97 GLN A C 1
ATOM 759 O O . GLN A 1 97 ? 3.610 19.885 -6.673 1.00 93.94 97 GLN A O 1
ATOM 764 N N . GLU A 1 98 ? 3.451 18.677 -4.781 1.00 94.50 98 GLU A N 1
ATOM 765 C CA . GLU A 1 98 ? 4.504 19.382 -4.043 1.00 94.50 98 GLU A CA 1
ATOM 766 C C . GLU A 1 98 ? 5.917 18.874 -4.382 1.00 94.50 98 GLU A C 1
ATOM 768 O O . GLU A 1 98 ? 6.823 19.668 -4.629 1.00 94.50 98 GLU A O 1
ATOM 773 N N . PHE A 1 99 ? 6.106 17.553 -4.448 1.00 90.88 99 PHE A N 1
ATOM 774 C CA . PHE A 1 99 ? 7.424 16.908 -4.563 1.00 90.88 99 PHE A CA 1
ATOM 775 C C . PHE A 1 99 ? 7.684 16.258 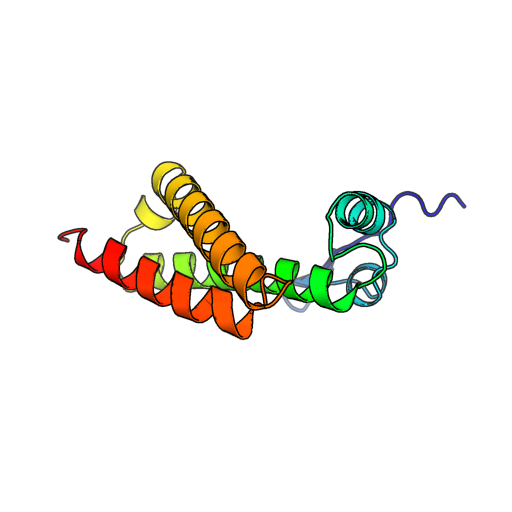-5.932 1.00 90.88 99 PHE A C 1
ATOM 777 O O . PHE A 1 99 ? 8.742 15.676 -6.160 1.00 90.88 99 PHE A O 1
ATOM 784 N N . GLY A 1 100 ? 6.723 16.316 -6.857 1.00 89.50 100 GLY A N 1
ATOM 785 C CA . GLY A 1 100 ? 6.800 15.718 -8.195 1.00 89.50 100 GLY A CA 1
ATOM 786 C C . GLY A 1 100 ? 6.484 14.218 -8.248 1.00 89.50 100 GLY A C 1
ATOM 787 O O . GLY A 1 100 ? 6.036 13.731 -9.287 1.00 89.50 100 GLY A O 1
ATOM 788 N N . LEU A 1 101 ? 6.654 13.492 -7.137 1.00 90.31 101 LEU A N 1
ATOM 789 C CA . LEU A 1 101 ? 6.345 12.067 -6.986 1.00 90.31 101 LEU A CA 1
ATOM 790 C C . LEU A 1 101 ? 5.599 11.807 -5.667 1.00 90.31 101 LEU A C 1
ATOM 792 O O . LEU A 1 101 ? 5.829 12.521 -4.692 1.00 90.31 101 LEU A O 1
ATOM 796 N N . PRO A 1 102 ? 4.728 10.784 -5.597 1.00 91.56 102 PRO A N 1
ATOM 797 C CA . PRO A 1 102 ? 4.047 10.394 -4.363 1.00 91.56 102 PRO A CA 1
ATOM 798 C C . PRO A 1 102 ? 4.985 9.586 -3.448 1.00 91.56 102 PRO A C 1
ATOM 800 O O . PRO A 1 102 ? 4.820 8.378 -3.294 1.00 91.56 102 PRO A O 1
ATOM 803 N N . LEU A 1 103 ? 5.994 10.252 -2.881 1.00 93.38 103 LEU A N 1
ATOM 804 C CA . LEU A 1 103 ? 7.041 9.636 -2.057 1.00 93.38 103 LEU A CA 1
ATOM 805 C C . LEU A 1 103 ? 6.453 8.949 -0.816 1.00 93.38 103 LEU A C 1
ATOM 807 O O . LEU A 1 103 ? 5.744 9.582 -0.027 1.00 93.38 103 LEU A O 1
ATOM 811 N N . SER A 1 104 ? 6.790 7.677 -0.591 1.00 95.69 104 SER A N 1
ATOM 812 C CA . SER A 1 104 ? 6.197 6.881 0.496 1.00 95.69 104 SER A CA 1
ATOM 813 C C . SER A 1 104 ? 6.462 7.434 1.887 1.00 95.69 104 SER A C 1
ATOM 815 O O . SER A 1 104 ? 5.588 7.373 2.751 1.00 95.69 104 SER A O 1
ATOM 817 N N . GLU A 1 105 ? 7.637 8.025 2.102 1.00 96.25 105 GLU A N 1
ATOM 818 C CA . GLU A 1 105 ? 8.005 8.685 3.360 1.00 96.25 105 GLU A CA 1
ATOM 819 C C . GLU A 1 105 ? 7.116 9.890 3.715 1.00 96.25 105 GLU A C 1
ATOM 821 O O . GLU A 1 105 ? 7.069 10.288 4.877 1.00 96.25 105 GLU A O 1
ATOM 826 N N . LYS A 1 106 ? 6.396 10.459 2.739 1.00 97.00 106 LYS A N 1
ATOM 827 C CA . LYS A 1 106 ? 5.427 11.547 2.941 1.00 97.00 106 LYS A CA 1
ATOM 828 C C . LYS A 1 106 ? 3.996 11.021 2.954 1.00 97.00 106 LYS A C 1
ATOM 830 O O . LYS A 1 106 ? 3.235 11.312 3.872 1.00 97.00 106 LYS A O 1
ATOM 835 N N . VAL A 1 107 ? 3.656 10.171 1.982 1.00 98.06 107 VAL A N 1
ATOM 836 C CA . VAL A 1 107 ? 2.297 9.634 1.833 1.00 98.06 107 VAL A CA 1
ATOM 837 C C . VAL A 1 107 ? 1.901 8.765 3.025 1.00 98.06 107 VAL A C 1
ATOM 839 O O . VAL A 1 107 ? 0.780 8.888 3.515 1.00 98.06 107 VAL A O 1
ATOM 842 N N . PHE A 1 108 ? 2.789 7.887 3.507 1.00 98.50 108 PHE A N 1
ATOM 843 C CA . PHE A 1 108 ? 2.426 6.939 4.563 1.00 98.50 108 PHE A CA 1
ATOM 844 C C . PHE A 1 108 ? 2.081 7.627 5.893 1.00 98.50 108 PHE A C 1
ATOM 846 O O . PHE A 1 108 ? 1.003 7.341 6.413 1.00 98.50 108 PHE A O 1
ATOM 853 N N . PRO A 1 109 ? 2.895 8.557 6.440 1.00 98.31 109 PRO A N 1
ATOM 854 C CA . PRO A 1 109 ? 2.535 9.258 7.675 1.00 98.31 109 PRO A CA 1
ATOM 855 C C . PRO A 1 109 ? 1.236 10.067 7.564 1.00 98.31 109 PRO A C 1
ATOM 857 O O . PRO A 1 109 ? 0.428 10.071 8.496 1.00 98.31 109 PRO A O 1
ATOM 860 N N . GLU A 1 110 ? 1.002 10.725 6.425 1.00 98.31 110 GLU A N 1
ATOM 861 C CA . GLU A 1 110 ? -0.236 11.472 6.181 1.00 98.31 110 GLU A CA 1
ATOM 862 C C . GLU A 1 110 ? -1.457 10.546 6.127 1.00 98.31 110 GLU A C 1
ATOM 864 O O . GLU A 1 110 ? -2.466 10.795 6.793 1.00 98.31 110 GLU A O 1
ATOM 869 N N . TRP A 1 111 ? -1.352 9.431 5.399 1.00 98.69 111 TRP A N 1
ATOM 870 C CA . TRP A 1 111 ? -2.411 8.427 5.334 1.00 98.69 111 TRP A CA 1
ATOM 871 C C . TRP A 1 111 ? -2.647 7.753 6.693 1.00 98.69 111 TRP A C 1
ATOM 873 O O . TRP A 1 111 ? -3.795 7.546 7.081 1.00 98.69 111 TRP A O 1
ATOM 883 N N . GLN A 1 112 ? -1.597 7.479 7.470 1.00 98.19 112 GLN A N 1
ATOM 884 C CA . GLN A 1 112 ? -1.724 6.898 8.808 1.00 98.19 112 GLN A CA 1
ATOM 885 C C . GLN A 1 112 ? -2.404 7.876 9.780 1.00 98.19 112 GLN A C 1
ATOM 887 O O . GLN A 1 112 ? -3.235 7.476 10.598 1.00 98.19 112 GLN A O 1
ATOM 892 N N . SER A 1 113 ? -2.112 9.176 9.675 1.00 97.94 113 SER A N 1
ATOM 893 C CA . SER A 1 113 ? -2.837 10.217 10.414 1.00 97.94 113 SER A CA 1
ATOM 894 C C . SER A 1 113 ? -4.326 10.223 10.053 1.00 97.94 113 SER A C 1
ATOM 896 O O . SER A 1 113 ? -5.179 10.226 10.945 1.00 97.94 113 SER A O 1
ATOM 898 N N . TRP A 1 114 ? -4.648 10.135 8.758 1.00 98.06 114 TRP A N 1
ATOM 899 C CA . TRP A 1 114 ? -6.024 10.004 8.281 1.00 98.06 114 TRP A CA 1
ATOM 900 C C . TRP A 1 114 ? -6.716 8.744 8.832 1.00 98.06 114 TRP A C 1
ATOM 902 O O . TRP A 1 114 ? -7.823 8.846 9.365 1.00 98.06 114 TRP A O 1
ATOM 912 N N . LEU A 1 115 ? -6.058 7.580 8.787 1.00 97.69 115 LEU A N 1
ATOM 913 C CA . LEU A 1 115 ? -6.578 6.314 9.317 1.00 97.69 115 LEU A CA 1
ATOM 914 C C . LEU A 1 115 ? -6.946 6.454 10.799 1.00 97.69 115 LEU A C 1
ATOM 916 O O . LEU A 1 115 ? -8.060 6.124 11.209 1.00 97.69 115 LEU A O 1
ATOM 920 N N . ASN A 1 116 ? -6.032 7.009 11.595 1.00 96.00 116 ASN A N 1
ATOM 921 C CA . ASN A 1 116 ? -6.240 7.230 13.023 1.00 96.00 116 ASN A CA 1
ATOM 922 C C . ASN A 1 116 ? -7.441 8.145 13.312 1.00 96.00 116 ASN A C 1
ATOM 924 O O . ASN A 1 116 ? -8.130 7.959 14.316 1.00 96.00 116 ASN A O 1
ATOM 928 N N . GLN A 1 117 ? -7.713 9.129 12.452 1.00 96.06 117 GLN A N 1
ATOM 929 C CA . GLN A 1 117 ? -8.899 9.982 12.574 1.00 96.06 117 GLN A CA 1
ATOM 930 C C . GLN A 1 117 ? -10.187 9.216 12.249 1.00 96.06 117 GLN A C 1
ATOM 932 O O . GLN A 1 117 ? -11.161 9.348 12.989 1.00 96.06 117 GLN A O 1
ATOM 937 N N . GLN A 1 118 ? -10.189 8.389 11.196 1.00 94.94 118 GLN A N 1
ATOM 938 C CA . GLN A 1 118 ? -11.359 7.576 10.839 1.00 94.94 118 GLN A CA 1
ATOM 939 C C . GLN A 1 118 ? -11.729 6.592 11.946 1.00 94.94 118 GLN A C 1
ATOM 941 O O . GLN A 1 118 ? -12.897 6.472 12.308 1.00 94.94 118 GLN A O 1
ATOM 946 N N . ILE A 1 119 ? -10.725 5.938 12.527 1.00 93.12 119 ILE A N 1
ATOM 947 C CA . ILE A 1 119 ? -10.908 4.983 13.619 1.00 93.12 119 ILE A CA 1
ATOM 948 C C . ILE A 1 119 ? -11.455 5.673 14.873 1.00 93.12 119 ILE A C 1
ATOM 950 O O . ILE A 1 119 ? -12.383 5.166 15.487 1.00 93.12 119 ILE A O 1
ATOM 954 N N . LYS A 1 120 ? -10.945 6.855 15.244 1.00 89.06 120 LYS A N 1
ATOM 955 C CA . LYS A 1 120 ? -11.484 7.615 16.390 1.00 89.06 120 LYS A CA 1
ATOM 956 C C . LYS A 1 120 ? -12.945 8.033 16.196 1.00 89.06 120 LYS A C 1
ATOM 958 O O . LYS A 1 120 ? -13.670 8.172 17.177 1.00 89.06 120 LYS A O 1
ATOM 963 N N . GLY A 1 121 ? -13.358 8.285 14.952 1.00 75.31 121 GLY A N 1
ATOM 964 C CA . GLY A 1 121 ? -14.733 8.659 14.611 1.00 75.31 121 GLY A CA 1
ATOM 965 C C . GLY A 1 121 ? -15.722 7.492 14.675 1.00 75.31 121 GLY A C 1
ATOM 966 O O . GLY A 1 121 ? -16.914 7.711 14.891 1.00 75.31 121 GLY A O 1
ATOM 967 N N . ARG A 1 122 ? -15.231 6.256 14.534 1.00 72.00 122 ARG A N 1
ATOM 968 C CA . ARG A 1 122 ? -15.999 5.026 14.725 1.00 72.00 122 ARG A CA 1
ATOM 969 C C . ARG A 1 122 ? -16.090 4.756 16.227 1.00 72.00 122 ARG A C 1
ATOM 971 O O . ARG A 1 122 ? -15.165 4.228 16.834 1.00 72.00 122 ARG A O 1
ATOM 978 N N . LYS A 1 123 ? -17.177 5.201 16.864 1.00 53.91 123 LYS A N 1
ATOM 979 C CA . LYS A 1 123 ? -17.483 4.775 18.237 1.00 53.91 123 LYS A CA 1
ATOM 980 C C . LYS A 1 123 ? -17.594 3.247 18.248 1.00 53.91 123 LYS A C 1
ATOM 982 O O . LYS A 1 123 ? -18.356 2.713 17.445 1.00 53.91 123 LYS A O 1
ATOM 987 N N . ILE A 1 124 ? -16.822 2.611 19.129 1.00 53.44 124 ILE A N 1
ATOM 988 C CA . ILE A 1 124 ? -16.944 1.192 19.496 1.00 53.44 124 ILE A CA 1
ATOM 989 C C . ILE A 1 124 ? -18.308 0.975 20.154 1.00 53.44 124 ILE A C 1
ATOM 991 O O . ILE A 1 124 ? -18.689 1.845 20.977 1.00 53.44 124 ILE A O 1
#

Radius of gyration: 16.83 Å; chains: 1; bounding box: 33×44×44 Å

Sequence (124 aa):
DEKGFVDLMKYNVDTDMLEPSDDLINGDSEIIKDIAGNIKGWAGNWDAVWDNIVLRGKIKEEIVKMATKLGDDSLLEAEFTVLSNNAFHKISDSVRQEFGLPLSEKVFPEWQSWLNQQIKGRKI

Secondary structure (DSSP, 8-state):
--TT---SEEEETTTTEEEE-HHHHTT--HHHHHHHHTSTTTTT-HHHHHHHHHHHHHHHHHHHHHHHHHT-GGGTSHHHHHHHHHHHHHHHHHHHHHHSS--HHHHHHHHHHHHHHHHHHS--